Protein AF-A0A8E1C0C0-F1 (afdb_monomer_lite)

Sequence (103 aa):
MQAVTEKVFKQNDRATTDASNQHSSASDNNNGWFKRKRLAEFHPLTEEDADLLQLRSNREFNLSFINQLLLKLAEQYPDHHFCNKKVVMNYMTKALIHELRRK

Structure (mmCIF, N/CA/C/O backbone):
data_AF-A0A8E1C0C0-F1
#
_entry.id   AF-A0A8E1C0C0-F1
#
loop_
_atom_site.group_PDB
_atom_site.id
_atom_site.type_symbol
_atom_site.label_atom_id
_atom_site.label_alt_id
_atom_site.label_comp_id
_atom_site.label_asym_id
_atom_site.label_entity_id
_atom_site.label_seq_id
_atom_site.pdbx_PDB_ins_code
_atom_site.Cartn_x
_atom_site.Cartn_y
_atom_site.Cartn_z
_atom_site.occupancy
_atom_site.B_iso_or_equiv
_atom_site.auth_seq_id
_atom_site.auth_comp_id
_atom_site.auth_asym_id
_atom_site.auth_atom_id
_atom_site.pdbx_PDB_model_num
ATOM 1 N N . MET A 1 1 ? 0.926 27.233 33.146 1.00 39.19 1 MET A N 1
ATOM 2 C CA . MET A 1 1 ? 1.711 25.982 33.102 1.00 39.19 1 MET A CA 1
ATOM 3 C C . MET A 1 1 ? 1.302 25.205 31.856 1.00 39.19 1 MET A C 1
ATOM 5 O O . MET A 1 1 ? 0.306 24.501 31.904 1.00 39.19 1 MET A O 1
ATOM 9 N N . GLN A 1 2 ? 1.978 25.394 30.722 1.00 36.72 2 GLN A N 1
ATOM 10 C CA . GLN A 1 2 ? 1.755 24.572 29.524 1.00 36.72 2 GLN A CA 1
ATOM 11 C C . GLN A 1 2 ? 3.026 23.753 29.304 1.00 36.72 2 GLN A C 1
ATOM 13 O O . GLN A 1 2 ? 4.059 24.296 28.924 1.00 36.72 2 GLN A O 1
ATOM 18 N N . ALA A 1 3 ? 2.967 22.472 29.665 1.00 44.66 3 ALA A N 1
ATOM 19 C CA . ALA A 1 3 ? 4.075 21.543 29.517 1.00 44.66 3 ALA A CA 1
ATOM 20 C C . ALA A 1 3 ? 3.974 20.842 28.155 1.00 44.66 3 ALA A C 1
ATOM 22 O O . ALA A 1 3 ? 3.050 20.075 27.891 1.00 44.66 3 ALA A O 1
ATOM 23 N N . VAL A 1 4 ? 4.947 21.176 27.310 1.00 45.41 4 VAL A N 1
ATOM 24 C CA . VAL A 1 4 ? 5.463 20.451 26.142 1.00 45.41 4 VAL A CA 1
ATOM 25 C C . VAL A 1 4 ? 5.284 18.932 26.221 1.00 45.41 4 VAL A C 1
ATOM 27 O O . VAL A 1 4 ? 5.675 18.304 2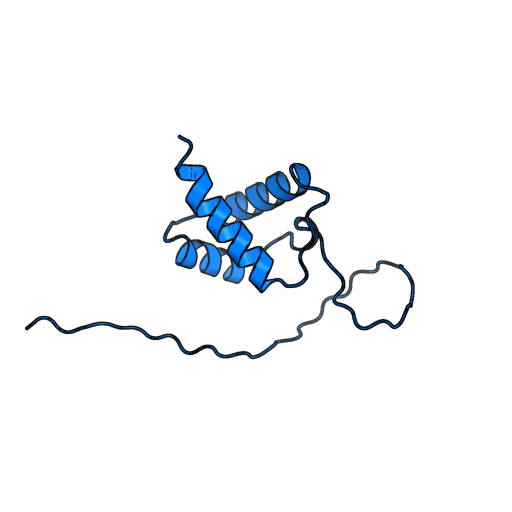7.201 1.00 45.41 4 VAL A O 1
ATOM 30 N N . THR A 1 5 ? 4.805 18.326 25.132 1.00 45.47 5 THR A N 1
ATOM 31 C CA . THR A 1 5 ? 5.033 16.899 24.856 1.00 45.47 5 THR A CA 1
ATOM 32 C C . THR A 1 5 ? 5.554 16.717 23.435 1.00 45.47 5 THR A C 1
ATOM 34 O O . THR A 1 5 ? 4.869 16.259 22.527 1.00 45.47 5 THR A O 1
ATOM 37 N N . GLU A 1 6 ? 6.828 17.059 23.252 1.00 47.91 6 GLU A N 1
ATOM 38 C CA . GLU A 1 6 ? 7.624 16.458 22.189 1.00 47.91 6 GLU A CA 1
ATOM 39 C C . GLU A 1 6 ? 7.849 14.982 22.539 1.00 47.91 6 GLU A C 1
ATOM 41 O O . GLU A 1 6 ? 8.620 14.647 23.438 1.00 47.91 6 GLU A O 1
ATOM 46 N N . LYS A 1 7 ? 7.169 14.071 21.840 1.00 46.34 7 LYS A N 1
ATOM 47 C CA . LYS A 1 7 ? 7.566 12.659 21.809 1.00 46.34 7 LYS A CA 1
ATOM 48 C C . LYS A 1 7 ? 8.402 12.417 20.560 1.00 46.34 7 LYS A C 1
ATOM 50 O O . LYS A 1 7 ? 7.918 11.966 19.527 1.00 46.34 7 LYS A O 1
ATOM 55 N N . VAL A 1 8 ? 9.688 12.734 20.693 1.00 46.69 8 VAL A N 1
ATOM 56 C CA . VAL A 1 8 ? 10.755 12.274 19.803 1.00 46.69 8 VAL A CA 1
ATOM 57 C C . VAL A 1 8 ? 10.839 10.751 19.919 1.00 46.69 8 VAL A C 1
ATOM 59 O O . VAL A 1 8 ? 11.347 10.223 20.909 1.00 46.69 8 VAL A O 1
ATOM 62 N N . PHE A 1 9 ? 10.341 10.027 18.917 1.00 46.56 9 PHE A N 1
ATOM 63 C CA . PHE A 1 9 ? 10.608 8.596 18.792 1.00 46.56 9 PHE A CA 1
ATOM 64 C C . PHE A 1 9 ? 11.864 8.376 17.952 1.00 46.56 9 PHE A C 1
ATOM 66 O O . PHE A 1 9 ? 11.905 8.630 16.749 1.00 46.56 9 PHE A O 1
ATOM 73 N N . LYS A 1 10 ? 12.902 7.912 18.652 1.00 38.38 10 LYS A N 1
ATOM 74 C CA . LYS A 1 10 ? 14.186 7.445 18.131 1.00 38.38 10 LYS A CA 1
ATOM 75 C C . LYS A 1 10 ? 13.981 6.457 16.978 1.00 38.38 10 LYS A C 1
ATOM 77 O O . LYS A 1 10 ? 13.293 5.450 17.134 1.00 38.38 10 LYS A O 1
ATOM 82 N N . GLN A 1 11 ? 14.644 6.720 15.853 1.00 44.88 11 GLN A N 1
ATOM 83 C CA . GLN A 1 11 ? 14.917 5.716 14.828 1.00 44.88 11 GLN A CA 1
ATOM 84 C C . GLN A 1 11 ? 15.706 4.567 15.461 1.00 44.88 11 GLN A C 1
ATOM 86 O O . GLN A 1 11 ? 16.824 4.759 15.931 1.00 44.88 11 GLN A O 1
ATOM 91 N N . ASN A 1 12 ? 15.111 3.379 15.472 1.00 45.41 12 ASN A N 1
ATOM 92 C CA . ASN A 1 12 ? 15.815 2.132 15.718 1.00 45.41 12 ASN A CA 1
ATOM 93 C C . ASN A 1 12 ? 15.754 1.323 14.421 1.00 45.41 12 ASN A C 1
ATOM 95 O O . ASN A 1 12 ? 14.741 0.701 14.105 1.00 45.41 12 ASN A O 1
ATOM 99 N N . ASP A 1 13 ? 16.830 1.390 13.642 1.00 46.47 13 ASP A N 1
ATOM 100 C CA . ASP A 1 13 ? 17.081 0.465 12.548 1.00 46.47 13 ASP A CA 1
ATOM 101 C C . ASP A 1 13 ? 17.488 -0.884 13.148 1.00 46.47 13 ASP A C 1
ATOM 103 O O . ASP A 1 13 ? 18.638 -1.103 13.524 1.00 46.47 13 ASP A O 1
ATOM 107 N N . ARG A 1 14 ? 16.531 -1.806 13.244 1.00 40.28 14 ARG A N 1
ATOM 108 C CA . ARG A 1 14 ? 16.812 -3.234 13.384 1.00 40.28 14 ARG A CA 1
ATOM 109 C C . ARG A 1 14 ? 15.982 -3.985 12.357 1.00 40.28 14 ARG A C 1
ATOM 111 O O . ARG A 1 14 ? 14.763 -4.064 12.455 1.00 40.28 14 ARG A O 1
ATOM 118 N N . ALA A 1 15 ? 16.675 -4.462 11.328 1.00 47.72 15 ALA A N 1
ATOM 119 C CA . ALA A 1 15 ? 16.149 -5.431 10.389 1.00 47.72 15 ALA A CA 1
ATOM 120 C C . ALA A 1 15 ? 15.877 -6.731 11.153 1.00 47.72 15 ALA A C 1
ATOM 122 O O . ALA A 1 15 ? 16.812 -7.352 11.656 1.00 47.72 15 ALA A O 1
ATOM 123 N N . THR A 1 16 ? 14.611 -7.124 11.236 1.00 37.56 16 THR A N 1
ATOM 124 C CA . THR A 1 16 ? 14.230 -8.476 11.636 1.00 37.56 16 THR A CA 1
ATOM 125 C C . THR A 1 16 ? 13.921 -9.234 10.356 1.00 37.56 16 THR A C 1
ATOM 127 O O . THR A 1 16 ? 12.927 -8.980 9.678 1.00 37.56 16 THR A O 1
ATOM 130 N N . THR A 1 17 ? 14.855 -10.096 9.974 1.00 49.22 17 THR A N 1
ATOM 131 C CA . THR A 1 17 ? 14.618 -11.215 9.069 1.00 49.22 17 THR A CA 1
ATOM 132 C C . THR A 1 17 ? 13.656 -12.169 9.757 1.00 49.22 17 THR A C 1
ATOM 134 O O . THR A 1 17 ? 14.019 -12.719 10.793 1.00 49.22 17 THR A O 1
ATOM 137 N N . ASP A 1 18 ? 12.479 -12.388 9.180 1.00 37.75 18 ASP A N 1
ATOM 138 C CA . ASP A 1 18 ? 11.695 -13.572 9.507 1.00 37.75 18 ASP A CA 1
ATOM 139 C C . ASP A 1 18 ? 11.159 -14.229 8.237 1.00 37.75 18 ASP A C 1
ATOM 141 O O . ASP A 1 18 ? 10.779 -13.567 7.266 1.00 37.75 18 ASP A O 1
ATOM 145 N N . ALA A 1 19 ? 11.285 -15.548 8.221 1.00 46.12 19 ALA A N 1
ATOM 146 C CA . ALA A 1 19 ? 11.226 -16.398 7.051 1.00 46.12 19 ALA A CA 1
ATOM 147 C C . ALA A 1 19 ? 9.816 -16.953 6.838 1.00 46.12 19 ALA A C 1
ATOM 149 O O . ALA A 1 19 ? 9.196 -17.477 7.760 1.00 46.12 19 ALA A O 1
ATOM 150 N N . SER A 1 20 ? 9.340 -16.961 5.592 1.00 43.62 20 SER A N 1
ATOM 151 C CA . SER A 1 20 ? 8.404 -17.996 5.137 1.00 43.62 20 SER A CA 1
ATOM 152 C C . SER A 1 20 ? 8.542 -18.212 3.632 1.00 43.62 20 SER A C 1
ATOM 154 O O . SER A 1 20 ? 8.439 -17.291 2.827 1.00 43.62 20 SER A O 1
ATOM 156 N N . ASN A 1 21 ? 8.830 -19.461 3.287 1.00 53.19 21 ASN A N 1
ATOM 157 C CA . ASN A 1 21 ? 9.075 -20.006 1.959 1.00 53.19 21 ASN A CA 1
ATOM 158 C C . ASN A 1 21 ? 7.863 -19.838 1.031 1.00 53.19 21 ASN A C 1
ATOM 160 O O . ASN A 1 21 ? 6.828 -20.431 1.323 1.00 53.19 21 ASN A O 1
ATOM 164 N N . GLN A 1 22 ? 8.016 -19.179 -0.124 1.00 47.41 22 GLN A N 1
ATOM 165 C CA . GLN A 1 22 ? 7.208 -19.480 -1.312 1.00 47.41 22 GLN A CA 1
ATOM 166 C C . GLN A 1 22 ? 8.058 -19.406 -2.589 1.00 47.41 22 GLN A C 1
ATOM 168 O O . GLN A 1 22 ? 8.772 -18.445 -2.862 1.00 47.41 22 GLN A O 1
ATOM 173 N N . HIS A 1 23 ? 7.995 -20.516 -3.317 1.00 50.78 23 HIS A N 1
ATOM 174 C CA . HIS A 1 23 ? 8.694 -20.871 -4.543 1.00 50.78 23 HIS A CA 1
ATOM 175 C C . HIS A 1 23 ? 8.416 -19.856 -5.660 1.00 50.78 23 HIS A C 1
ATOM 177 O O . HIS A 1 23 ? 7.264 -19.641 -6.026 1.00 50.78 23 HIS A O 1
ATOM 183 N N . SER A 1 24 ? 9.456 -19.265 -6.245 1.00 45.97 24 SER A N 1
ATOM 184 C CA . SER A 1 24 ? 9.381 -18.636 -7.569 1.00 45.97 24 SER A CA 1
ATOM 185 C C . SER A 1 24 ? 10.767 -18.630 -8.200 1.00 45.97 24 SER A C 1
ATOM 187 O O . SER A 1 24 ? 11.654 -17.860 -7.834 1.00 45.97 24 SER A O 1
ATOM 189 N N . SER A 1 25 ? 10.940 -19.552 -9.135 1.00 56.47 25 SER A N 1
ATOM 190 C CA . SER A 1 25 ? 12.087 -19.722 -10.013 1.00 56.47 25 SER A CA 1
ATOM 191 C C . SER A 1 25 ? 12.247 -18.481 -10.891 1.00 56.47 25 SER A C 1
ATOM 193 O O . SER A 1 25 ? 11.446 -18.264 -11.795 1.00 56.47 25 SER A O 1
ATOM 195 N N . ALA A 1 26 ? 13.272 -17.665 -10.649 1.00 47.28 26 ALA A N 1
ATOM 196 C CA . ALA A 1 26 ? 13.735 -16.677 -11.621 1.00 47.28 26 ALA A CA 1
ATOM 197 C C . ALA A 1 26 ? 15.183 -16.254 -11.328 1.00 47.28 26 ALA A C 1
ATOM 199 O O . ALA A 1 26 ? 15.438 -15.440 -10.443 1.00 47.28 26 ALA A O 1
ATOM 200 N N . SER A 1 27 ? 16.080 -16.838 -12.126 1.00 45.06 27 SER A N 1
ATOM 201 C CA . SER A 1 27 ? 17.427 -16.401 -12.509 1.00 45.06 27 SER A CA 1
ATOM 202 C C . SER A 1 27 ? 18.368 -15.912 -11.404 1.00 45.06 27 SER A C 1
ATOM 204 O O . SER A 1 27 ? 18.289 -14.782 -10.924 1.00 45.06 27 SER A O 1
ATOM 206 N N . ASP A 1 28 ? 19.369 -16.744 -11.127 1.00 53.62 28 ASP A N 1
ATOM 207 C CA . ASP A 1 28 ? 20.647 -16.319 -10.575 1.00 53.62 28 ASP A CA 1
ATOM 208 C C . ASP A 1 28 ? 21.335 -15.338 -11.530 1.00 53.62 28 ASP A C 1
ATOM 210 O O . ASP A 1 28 ? 21.804 -15.694 -12.610 1.00 53.62 28 ASP A O 1
ATOM 214 N N . ASN A 1 29 ? 21.419 -14.081 -11.122 1.00 49.94 29 ASN A N 1
ATOM 215 C CA . ASN A 1 29 ? 22.415 -13.142 -11.609 1.00 49.94 29 ASN A CA 1
ATOM 216 C C . ASN A 1 29 ? 22.820 -12.217 -10.459 1.00 49.94 29 ASN A C 1
ATOM 218 O O . ASN A 1 29 ? 22.121 -11.281 -10.075 1.00 49.94 29 ASN A O 1
ATOM 222 N N . ASN A 1 30 ? 23.988 -12.533 -9.901 1.00 51.88 30 ASN A N 1
ATOM 223 C CA . ASN A 1 30 ? 24.709 -11.753 -8.909 1.00 51.88 30 ASN A CA 1
ATOM 224 C C . ASN A 1 30 ? 25.048 -10.355 -9.454 1.00 51.88 30 ASN A C 1
ATOM 226 O O . ASN A 1 30 ? 26.130 -10.127 -9.981 1.00 51.88 30 ASN A O 1
ATOM 230 N N . ASN A 1 31 ? 24.121 -9.414 -9.292 1.00 49.19 31 ASN A N 1
ATOM 231 C CA . ASN A 1 31 ? 24.399 -7.987 -9.199 1.00 49.19 31 ASN A CA 1
ATOM 232 C C . ASN A 1 31 ? 23.541 -7.453 -8.049 1.00 49.19 31 ASN A C 1
ATOM 234 O O . ASN A 1 31 ? 22.316 -7.425 -8.141 1.00 49.19 31 ASN A O 1
ATOM 238 N N . GLY A 1 32 ? 24.179 -7.078 -6.937 1.00 53.09 32 GLY A N 1
ATOM 239 C CA . GLY A 1 32 ? 23.549 -6.596 -5.700 1.00 53.09 32 GLY A CA 1
ATOM 240 C C . GLY A 1 32 ? 22.903 -5.210 -5.824 1.00 53.09 32 GLY A C 1
ATOM 241 O O . GLY A 1 32 ? 23.150 -4.330 -5.007 1.00 53.09 32 GLY A O 1
ATOM 242 N N . TRP A 1 33 ? 22.089 -5.001 -6.856 1.00 51.59 33 TRP A N 1
ATOM 243 C CA . TRP A 1 33 ? 21.335 -3.787 -7.134 1.00 51.59 33 TRP A CA 1
ATOM 244 C C . TRP A 1 33 ? 19.867 -4.069 -6.813 1.00 51.59 33 TRP A C 1
ATOM 246 O O . TRP A 1 33 ? 19.176 -4.705 -7.601 1.00 51.59 33 TRP A O 1
ATOM 256 N N . PHE A 1 34 ? 19.442 -3.684 -5.606 1.00 57.59 34 PHE A N 1
ATOM 257 C CA . PHE A 1 34 ? 18.109 -3.864 -5.005 1.00 57.59 34 PHE A CA 1
ATOM 258 C C . PHE A 1 34 ? 17.027 -4.387 -5.966 1.00 57.59 34 PHE A C 1
ATOM 260 O O . PHE A 1 34 ? 16.552 -3.642 -6.829 1.00 57.59 34 PHE A O 1
ATOM 267 N N . LYS A 1 35 ? 16.612 -5.654 -5.792 1.00 70.06 35 LYS A N 1
ATOM 268 C CA . LYS A 1 35 ? 15.462 -6.226 -6.509 1.00 70.06 35 LYS A CA 1
ATOM 269 C C . LYS A 1 35 ? 14.263 -5.304 -6.289 1.00 70.06 35 LYS A C 1
ATOM 271 O O . LYS A 1 35 ? 13.761 -5.197 -5.170 1.00 70.06 35 LYS A O 1
ATOM 276 N N . ARG A 1 36 ? 13.853 -4.589 -7.338 1.00 82.50 36 ARG A N 1
ATOM 277 C CA . ARG A 1 36 ? 12.700 -3.693 -7.268 1.00 82.50 36 ARG A CA 1
ATOM 278 C C . ARG A 1 36 ? 11.445 -4.551 -7.285 1.00 82.50 36 ARG A C 1
ATOM 280 O O . ARG A 1 36 ? 11.276 -5.356 -8.194 1.00 82.50 36 ARG A O 1
ATOM 287 N N . LYS A 1 37 ? 10.593 -4.360 -6.289 1.00 84.62 37 LYS A N 1
ATOM 288 C CA . LYS A 1 37 ? 9.345 -5.099 -6.120 1.00 84.62 37 LYS A CA 1
ATOM 289 C C . LYS A 1 37 ? 8.163 -4.236 -6.525 1.00 84.62 37 LYS A C 1
ATOM 291 O O . LYS A 1 37 ? 8.169 -3.023 -6.282 1.00 84.62 37 LYS A O 1
ATOM 296 N N . ARG A 1 38 ? 7.153 -4.839 -7.139 1.00 86.81 38 ARG A N 1
ATOM 297 C CA . ARG A 1 38 ? 5.885 -4.161 -7.444 1.00 86.81 38 ARG A CA 1
ATOM 298 C C . ARG A 1 38 ? 5.054 -3.970 -6.186 1.00 86.81 38 ARG A C 1
ATOM 300 O O . ARG A 1 38 ? 5.224 -4.696 -5.213 1.00 86.81 38 ARG A O 1
ATOM 307 N N . LEU A 1 39 ? 4.118 -3.023 -6.220 1.00 85.62 39 LEU A N 1
ATOM 308 C CA . LEU A 1 39 ? 3.236 -2.744 -5.083 1.00 85.62 39 LEU A CA 1
ATOM 309 C C . LEU A 1 39 ? 2.427 -3.991 -4.664 1.00 85.62 39 LEU A C 1
ATOM 311 O O . LEU A 1 39 ? 2.341 -4.286 -3.477 1.00 85.62 39 LEU A O 1
ATOM 315 N N . ALA A 1 40 ? 1.937 -4.768 -5.639 1.00 86.44 40 ALA A N 1
ATOM 316 C CA . ALA A 1 40 ? 1.211 -6.021 -5.408 1.00 86.44 40 ALA A CA 1
ATOM 317 C C . ALA A 1 40 ? 2.030 -7.090 -4.662 1.00 86.44 40 ALA A C 1
ATOM 319 O O . ALA A 1 40 ? 1.456 -7.901 -3.946 1.00 86.44 40 ALA A O 1
ATOM 320 N N . GLU A 1 41 ? 3.363 -7.081 -4.769 1.00 87.62 41 GLU A N 1
ATOM 321 C CA . GLU A 1 41 ? 4.224 -8.035 -4.048 1.00 87.62 41 GLU A CA 1
ATOM 322 C C . GLU A 1 41 ? 4.293 -7.757 -2.540 1.00 87.62 41 GLU A C 1
ATOM 324 O O . GLU A 1 41 ? 4.810 -8.576 -1.783 1.00 87.62 41 GLU A O 1
ATOM 329 N N . PHE A 1 42 ? 3.806 -6.596 -2.095 1.00 85.88 42 PHE A N 1
ATOM 330 C CA . PHE A 1 42 ? 3.686 -6.255 -0.679 1.00 85.88 42 PHE A CA 1
ATOM 331 C C . PHE A 1 42 ? 2.305 -6.615 -0.107 1.00 85.88 42 PHE A C 1
ATOM 333 O O . PHE A 1 42 ? 2.037 -6.293 1.046 1.00 85.88 42 PHE A O 1
ATOM 340 N N . HIS A 1 43 ? 1.426 -7.252 -0.889 1.00 86.56 43 HIS A N 1
ATOM 341 C CA . HIS A 1 43 ? 0.120 -7.717 -0.430 1.00 86.56 43 HIS A CA 1
ATOM 342 C C . HIS A 1 43 ? 0.179 -9.173 0.079 1.00 86.56 43 HIS A C 1
ATOM 344 O O . HIS A 1 43 ? 0.800 -10.008 -0.582 1.00 86.56 43 HIS A O 1
ATOM 350 N N . PRO A 1 44 ? -0.530 -9.518 1.171 1.00 89.50 44 PRO A N 1
ATOM 351 C CA . PRO A 1 44 ? -1.244 -8.623 2.084 1.00 89.50 44 PRO A CA 1
ATOM 352 C C . PRO A 1 44 ? -0.303 -7.895 3.050 1.00 89.50 44 PRO A C 1
ATOM 354 O O . PRO A 1 44 ? 0.743 -8.414 3.435 1.00 89.50 44 PRO A O 1
ATOM 357 N N . LEU A 1 45 ? -0.701 -6.690 3.462 1.00 88.62 45 LEU A N 1
ATOM 358 C CA . LEU A 1 45 ? -0.041 -5.987 4.559 1.00 88.62 45 LEU A CA 1
ATOM 359 C C . LEU A 1 45 ? -0.394 -6.638 5.897 1.00 88.62 45 LEU A C 1
ATOM 361 O O . LEU A 1 45 ? -1.512 -7.131 6.070 1.00 88.62 45 LEU A O 1
ATOM 365 N N . THR A 1 46 ? 0.554 -6.609 6.835 1.00 90.56 46 THR A N 1
ATOM 366 C CA . THR A 1 46 ? 0.323 -7.076 8.206 1.00 90.56 46 THR A CA 1
ATOM 367 C C . THR A 1 46 ? -0.451 -6.033 9.015 1.00 90.56 46 THR A C 1
ATOM 369 O O . THR A 1 46 ? -0.572 -4.872 8.610 1.00 90.56 46 THR A O 1
ATOM 372 N N . GLU A 1 47 ? -0.991 -6.439 10.161 1.00 89.81 47 GLU A N 1
ATOM 373 C CA . GLU A 1 47 ? -1.738 -5.540 11.045 1.00 89.81 47 GLU A CA 1
ATOM 374 C C . GLU A 1 47 ? -0.845 -4.404 11.571 1.00 89.81 47 GLU A C 1
ATOM 376 O O . GLU A 1 47 ? -1.238 -3.241 11.542 1.00 89.81 47 GLU A O 1
ATOM 381 N N . GLU A 1 48 ? 0.420 -4.696 11.885 1.00 91.00 48 GLU A N 1
ATOM 382 C CA . GLU A 1 48 ? 1.391 -3.697 12.346 1.00 91.00 48 GLU A CA 1
ATOM 383 C C . GLU A 1 48 ? 1.706 -2.649 11.269 1.00 91.00 48 GLU A C 1
ATOM 385 O O . GLU A 1 48 ? 1.894 -1.465 11.563 1.00 91.00 48 GLU A O 1
ATOM 390 N N . ASP A 1 49 ? 1.767 -3.071 10.002 1.00 90.06 49 ASP A N 1
ATOM 391 C CA . ASP A 1 49 ? 1.949 -2.157 8.876 1.00 90.06 49 ASP A CA 1
ATOM 392 C C . ASP A 1 49 ? 0.729 -1.243 8.705 1.00 90.06 49 ASP A C 1
ATOM 394 O O . ASP A 1 49 ? 0.877 -0.049 8.424 1.00 90.06 49 ASP A O 1
ATOM 398 N N . ALA A 1 50 ? -0.477 -1.789 8.876 1.00 89.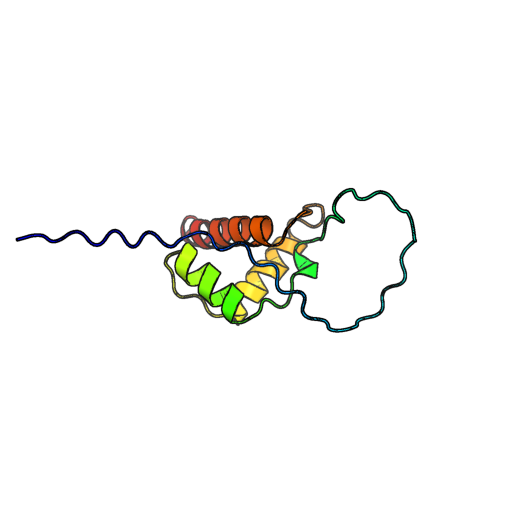94 50 ALA A N 1
ATOM 399 C CA . ALA A 1 50 ? -1.713 -1.025 8.806 1.00 89.94 50 ALA A CA 1
ATOM 400 C C . ALA A 1 50 ? -1.819 -0.012 9.950 1.00 89.94 50 ALA A C 1
ATOM 402 O O . ALA A 1 50 ? -2.130 1.150 9.690 1.00 89.94 50 ALA A O 1
ATOM 403 N N . ASP A 1 51 ? -1.482 -0.395 11.179 1.00 90.88 51 ASP A N 1
ATOM 404 C CA . ASP A 1 51 ? -1.426 0.512 12.330 1.00 90.88 51 ASP A CA 1
ATOM 405 C C . ASP A 1 51 ? -0.425 1.646 12.105 1.00 90.88 51 ASP A C 1
ATOM 407 O O . ASP A 1 51 ? -0.713 2.821 12.359 1.00 90.88 51 ASP A O 1
ATOM 411 N N . LEU A 1 52 ? 0.740 1.326 11.536 1.00 91.88 52 LEU A N 1
ATOM 412 C CA . LEU A 1 52 ? 1.732 2.331 11.176 1.00 91.88 52 LEU A CA 1
ATOM 413 C C . LEU A 1 52 ? 1.198 3.306 10.115 1.00 91.88 52 LEU A C 1
ATOM 415 O O . LEU A 1 52 ? 1.460 4.509 10.202 1.00 91.88 52 LEU A O 1
ATOM 419 N N . LEU A 1 53 ? 0.468 2.816 9.110 1.00 91.25 53 LEU A N 1
ATOM 420 C CA . LEU A 1 53 ? -0.147 3.649 8.071 1.00 91.25 53 LEU A CA 1
ATOM 421 C C . LEU A 1 53 ? -1.266 4.534 8.631 1.00 91.25 53 LEU A C 1
ATOM 423 O O . LEU A 1 53 ? -1.347 5.710 8.264 1.00 91.25 53 LEU A O 1
ATOM 427 N N . GLN A 1 54 ? -2.086 4.013 9.541 1.00 90.25 54 GLN A N 1
ATOM 428 C CA . GLN A 1 54 ? -3.123 4.774 10.241 1.00 90.25 54 GLN A CA 1
ATOM 429 C C . GLN A 1 54 ? -2.514 5.909 11.065 1.00 90.25 54 GLN A C 1
ATOM 431 O O . GLN A 1 54 ? -2.875 7.076 10.892 1.00 90.25 54 GLN A O 1
ATOM 436 N N . LEU A 1 55 ? -1.492 5.598 11.867 1.00 89.69 55 LEU A N 1
ATOM 437 C CA . LEU A 1 55 ? -0.777 6.585 12.672 1.00 89.69 55 LEU A CA 1
ATOM 438 C C . LEU A 1 55 ? -0.128 7.672 11.802 1.00 89.69 55 LEU A C 1
ATOM 440 O O . LEU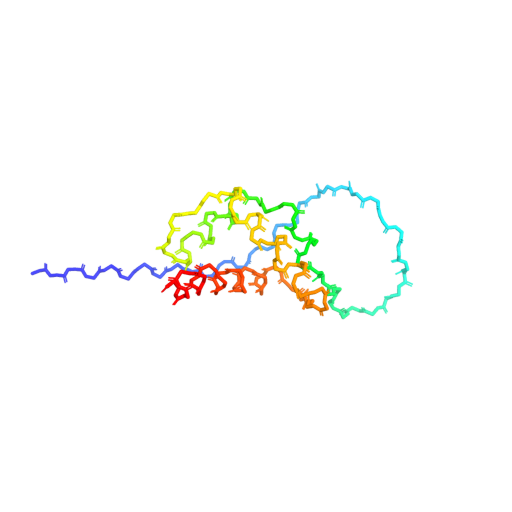 A 1 55 ? -0.244 8.860 12.094 1.00 89.69 55 LEU A O 1
ATOM 444 N N . ARG A 1 56 ? 0.533 7.287 10.702 1.00 88.81 56 ARG A N 1
ATOM 445 C CA . ARG A 1 56 ? 1.205 8.231 9.789 1.00 88.81 56 ARG A CA 1
ATOM 446 C C . ARG A 1 56 ? 0.238 9.100 8.995 1.00 88.81 56 ARG A C 1
ATOM 448 O O . ARG A 1 56 ? 0.576 10.233 8.659 1.00 88.81 56 ARG A O 1
ATOM 455 N N . SER A 1 57 ? -0.930 8.567 8.657 1.00 86.12 57 SER A N 1
ATOM 456 C CA . SER A 1 57 ? -1.980 9.313 7.959 1.00 86.12 57 SER A CA 1
ATOM 457 C C . SER A 1 57 ? -2.883 10.104 8.910 1.00 86.12 57 SER A C 1
ATOM 459 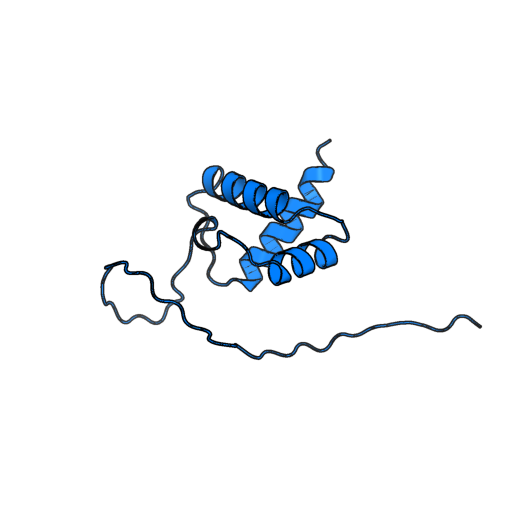O O . SER A 1 57 ? -3.680 10.916 8.437 1.00 86.12 57 SER A O 1
ATOM 461 N N . ASN A 1 58 ? -2.722 9.906 10.227 1.00 86.44 58 ASN A N 1
ATOM 462 C CA . ASN A 1 58 ? -3.550 10.460 11.297 1.00 86.44 58 ASN A CA 1
ATOM 463 C C . ASN A 1 58 ? -5.048 10.186 11.078 1.00 86.44 58 ASN A C 1
ATOM 465 O O . ASN A 1 58 ? -5.887 11.081 11.210 1.00 86.44 58 ASN A O 1
ATOM 469 N N . ARG A 1 59 ? -5.368 8.963 10.642 1.00 81.75 59 ARG A N 1
ATOM 470 C CA . ARG A 1 59 ? -6.718 8.529 10.276 1.00 81.75 59 ARG A CA 1
ATOM 471 C C . ARG A 1 59 ? -6.912 7.055 10.587 1.00 81.75 59 ARG A C 1
ATOM 473 O O . ARG A 1 59 ? -6.017 6.248 10.361 1.00 81.75 59 ARG A O 1
ATOM 480 N N . GLU A 1 60 ? -8.114 6.726 11.033 1.00 85.62 60 GLU A N 1
ATOM 481 C CA . GLU A 1 60 ? -8.533 5.347 11.252 1.00 85.62 60 GLU A CA 1
ATOM 482 C C . GLU A 1 60 ? -8.967 4.733 9.919 1.00 85.62 60 GLU A C 1
ATOM 484 O O . GLU A 1 60 ? -9.886 5.216 9.251 1.00 85.62 60 GLU A O 1
ATOM 489 N N . PHE A 1 61 ? -8.276 3.675 9.508 1.00 83.62 61 PHE A N 1
ATOM 490 C CA . PHE A 1 61 ? -8.559 2.936 8.284 1.00 83.62 61 PHE A CA 1
ATOM 491 C C . PHE A 1 61 ? -8.586 1.448 8.595 1.00 83.62 61 PHE A C 1
ATOM 493 O O . PHE A 1 61 ? -7.713 0.929 9.280 1.00 83.62 61 PHE A O 1
ATOM 500 N N . ASN A 1 62 ? -9.554 0.734 8.029 1.00 88.00 62 ASN A N 1
ATOM 501 C CA . ASN A 1 62 ? -9.611 -0.714 8.173 1.00 88.00 62 ASN A CA 1
ATOM 502 C C . ASN A 1 62 ? -8.469 -1.383 7.377 1.00 88.00 62 ASN A C 1
ATOM 504 O O . ASN A 1 62 ? -8.204 -0.994 6.236 1.00 88.00 62 ASN A O 1
ATOM 508 N N . LEU A 1 63 ? -7.847 -2.431 7.929 1.00 89.88 63 LEU A N 1
ATOM 509 C CA . LEU A 1 63 ? -6.845 -3.256 7.240 1.00 89.88 63 LEU A CA 1
ATOM 510 C C . LEU A 1 63 ? -7.331 -3.734 5.859 1.00 89.88 63 LEU A C 1
ATOM 512 O O . LEU A 1 63 ? -6.594 -3.657 4.875 1.00 89.88 63 LEU A O 1
ATOM 516 N N . SER A 1 64 ? -8.595 -4.158 5.755 1.00 91.06 64 SER A N 1
ATOM 517 C CA . SER A 1 64 ? -9.227 -4.542 4.486 1.00 91.06 64 SER A CA 1
ATOM 518 C C . SER A 1 64 ? -9.220 -3.395 3.476 1.00 91.06 64 SER A C 1
ATOM 520 O O . SER A 1 64 ? -8.923 -3.609 2.303 1.00 91.06 64 SER A O 1
ATOM 522 N N . PHE A 1 65 ? -9.529 -2.174 3.918 1.00 90.06 65 PHE A N 1
ATOM 523 C CA . PHE A 1 65 ? -9.543 -0.997 3.050 1.00 90.06 65 PHE A CA 1
ATOM 524 C C . PHE A 1 65 ? -8.135 -0.659 2.552 1.00 90.06 65 PHE A C 1
ATOM 526 O O . PHE A 1 65 ? -7.943 -0.421 1.361 1.00 90.06 65 PHE A O 1
ATOM 533 N N . ILE A 1 66 ? -7.138 -0.687 3.440 1.00 90.44 66 ILE A N 1
ATOM 534 C CA . ILE A 1 66 ? -5.739 -0.423 3.079 1.00 90.44 66 ILE A CA 1
ATOM 535 C C . ILE A 1 66 ? -5.248 -1.458 2.056 1.00 90.44 66 ILE A C 1
ATOM 537 O O . ILE A 1 66 ? -4.619 -1.093 1.062 1.00 90.44 66 ILE A O 1
ATOM 541 N N . ASN A 1 67 ? -5.573 -2.736 2.259 1.00 91.31 67 ASN A N 1
ATOM 542 C CA . ASN A 1 67 ? -5.216 -3.811 1.337 1.00 91.31 67 ASN A CA 1
ATOM 543 C C . ASN A 1 67 ? -5.899 -3.666 -0.033 1.00 91.31 67 ASN A C 1
ATOM 545 O O . ASN A 1 67 ? -5.244 -3.838 -1.060 1.00 91.31 67 ASN A O 1
ATOM 549 N N . GLN A 1 68 ? -7.181 -3.293 -0.071 1.00 91.31 68 GLN A N 1
ATOM 550 C CA . GLN A 1 68 ? -7.886 -3.001 -1.325 1.00 91.31 68 GLN A CA 1
ATOM 551 C C . GLN A 1 68 ? -7.288 -1.793 -2.055 1.00 91.31 68 GLN A C 1
ATOM 553 O O . GLN A 1 68 ? -7.106 -1.836 -3.271 1.00 91.31 68 GLN A O 1
ATOM 558 N N . LEU A 1 69 ? -6.938 -0.728 -1.327 1.00 90.25 69 LEU A N 1
ATOM 559 C CA . LEU A 1 69 ? -6.277 0.441 -1.905 1.00 90.25 69 LEU A CA 1
ATOM 560 C C . LEU A 1 69 ? -4.915 0.073 -2.503 1.00 90.25 69 LEU A C 1
ATOM 562 O O . LEU A 1 69 ? -4.587 0.536 -3.593 1.00 90.25 69 LEU A O 1
ATOM 566 N N . LEU A 1 70 ? -4.139 -0.772 -1.818 1.00 90.69 70 LEU A N 1
ATOM 567 C CA . LEU A 1 70 ? -2.858 -1.259 -2.324 1.00 90.69 70 LEU A CA 1
ATOM 568 C C . LEU A 1 70 ? -3.043 -1.990 -3.658 1.00 90.69 70 LEU A C 1
ATOM 570 O O . LEU A 1 70 ? -2.343 -1.673 -4.617 1.00 90.69 70 LEU A O 1
ATOM 574 N N . LEU A 1 71 ? -4.003 -2.915 -3.747 1.00 91.12 71 LEU A N 1
ATOM 575 C CA . LEU A 1 71 ? -4.290 -3.634 -4.993 1.00 91.12 71 LEU A CA 1
ATOM 576 C C . LEU A 1 71 ? -4.710 -2.681 -6.116 1.00 91.12 71 LEU A C 1
ATOM 578 O O . LEU A 1 71 ? -4.135 -2.723 -7.201 1.00 91.12 71 LEU A O 1
ATOM 582 N N . LYS A 1 72 ? -5.617 -1.741 -5.831 1.00 90.81 72 LYS A N 1
ATOM 583 C CA . LYS A 1 72 ? -6.056 -0.730 -6.802 1.00 90.81 72 LYS A CA 1
ATOM 584 C C . LYS A 1 72 ? -4.892 0.115 -7.331 1.00 90.81 72 LYS A C 1
ATOM 586 O O . LYS A 1 72 ? -4.812 0.384 -8.526 1.00 90.81 72 LYS A O 1
ATOM 591 N N . LEU A 1 73 ? -3.975 0.536 -6.458 1.00 88.88 73 LEU A N 1
ATOM 592 C CA . LEU A 1 73 ? -2.786 1.296 -6.857 1.00 88.88 73 LEU A CA 1
ATOM 593 C C . LEU A 1 73 ? -1.809 0.441 -7.671 1.00 88.88 73 LEU A C 1
ATOM 595 O O . LEU A 1 73 ? -1.185 0.955 -8.598 1.00 88.88 73 LEU A O 1
ATOM 599 N N . ALA A 1 74 ? -1.687 -0.847 -7.348 1.00 88.00 74 ALA A N 1
ATOM 600 C CA . ALA A 1 74 ? -0.864 -1.780 -8.107 1.00 88.00 74 ALA A CA 1
ATOM 601 C C . ALA A 1 74 ? -1.401 -1.997 -9.530 1.00 88.00 74 ALA A C 1
ATOM 603 O O . ALA A 1 74 ? -0.616 -2.061 -10.472 1.00 88.00 74 ALA A O 1
ATOM 604 N N . GLU A 1 75 ? -2.723 -2.067 -9.689 1.00 88.44 75 GLU A N 1
ATOM 605 C CA . GLU A 1 75 ? -3.389 -2.163 -10.993 1.00 88.44 75 GLU A CA 1
ATOM 606 C C . GLU A 1 75 ? -3.288 -0.861 -11.791 1.00 88.44 75 GLU A C 1
ATOM 608 O O . GLU A 1 75 ? -3.051 -0.887 -12.996 1.00 88.44 75 GLU A O 1
ATOM 613 N N . GLN A 1 76 ? -3.444 0.286 -11.125 1.00 88.19 76 GLN A N 1
ATOM 614 C CA . GLN A 1 76 ? -3.391 1.594 -11.775 1.00 88.19 76 GLN A CA 1
ATOM 615 C C . GLN A 1 76 ? -1.974 1.966 -12.236 1.00 88.19 76 GLN A C 1
ATOM 617 O O . GLN A 1 76 ? -1.818 2.670 -13.234 1.00 88.19 76 GLN A O 1
ATOM 622 N N . TYR A 1 77 ? -0.945 1.507 -11.519 1.00 86.75 77 TYR A N 1
ATOM 623 C CA . TYR A 1 77 ? 0.457 1.818 -11.801 1.00 86.75 77 TYR A CA 1
ATOM 624 C C . TYR A 1 77 ? 1.326 0.545 -11.833 1.00 86.75 77 TYR A C 1
ATOM 626 O O . TYR A 1 77 ? 2.207 0.379 -10.983 1.00 86.75 77 TYR A O 1
ATOM 634 N N . PRO A 1 78 ? 1.132 -0.347 -12.825 1.00 81.50 78 PRO A N 1
ATOM 635 C CA . PRO A 1 78 ? 1.802 -1.652 -12.877 1.00 81.50 78 PRO A CA 1
ATOM 636 C C . PRO A 1 78 ? 3.319 -1.547 -13.097 1.00 81.50 78 PRO A C 1
ATOM 638 O O . PRO A 1 78 ? 4.075 -2.418 -12.663 1.00 81.50 78 PRO A O 1
ATOM 641 N N . ASP A 1 79 ? 3.772 -0.457 -13.720 1.00 83.06 79 ASP A N 1
ATOM 642 C CA . ASP A 1 79 ? 5.188 -0.178 -13.981 1.00 83.06 79 ASP A CA 1
ATOM 643 C C . ASP A 1 79 ? 5.887 0.535 -12.816 1.00 83.06 79 ASP A C 1
ATOM 645 O O . ASP A 1 79 ? 7.084 0.846 -12.883 1.00 83.06 79 ASP A O 1
ATOM 649 N N . HIS A 1 80 ? 5.170 0.814 -11.725 1.00 82.81 80 HIS A N 1
ATOM 650 C CA . HIS A 1 80 ? 5.745 1.479 -10.569 1.00 82.81 80 HIS A CA 1
ATOM 651 C C . HIS A 1 80 ? 6.381 0.459 -9.620 1.00 82.81 80 HIS A C 1
ATOM 653 O O . HIS A 1 80 ? 5.713 -0.379 -9.013 1.00 82.81 80 HIS A O 1
ATOM 659 N N . HIS A 1 81 ? 7.707 0.540 -9.498 1.00 85.81 81 HIS A N 1
ATOM 660 C CA . HIS A 1 81 ? 8.497 -0.405 -8.719 1.00 85.81 81 HIS A CA 1
ATOM 661 C C . HIS A 1 81 ? 9.183 0.288 -7.545 1.00 85.81 81 HIS A C 1
ATOM 663 O O . HIS A 1 81 ? 9.690 1.406 -7.659 1.00 85.81 81 HIS A O 1
ATOM 669 N N . PHE A 1 82 ? 9.269 -0.421 -6.426 1.00 86.06 82 PHE A N 1
ATOM 670 C CA . PHE A 1 82 ? 9.826 0.077 -5.180 1.00 86.06 82 PHE A CA 1
ATOM 671 C C . PHE A 1 82 ? 11.052 -0.730 -4.783 1.00 86.06 82 PHE A C 1
ATOM 673 O O . PHE A 1 82 ? 11.036 -1.958 -4.774 1.00 86.06 82 PHE A O 1
ATOM 680 N N . CYS A 1 83 ? 12.121 -0.036 -4.399 1.00 84.31 83 CYS A N 1
ATOM 681 C CA . CYS A 1 83 ? 13.333 -0.697 -3.920 1.00 84.31 83 CYS A CA 1
ATOM 682 C C . CYS A 1 83 ? 13.188 -1.207 -2.478 1.00 84.31 83 CYS A C 1
ATOM 684 O O . CYS A 1 83 ? 13.870 -2.149 -2.102 1.00 84.31 83 CYS A O 1
ATOM 686 N N . ASN A 1 84 ? 12.334 -0.571 -1.661 1.00 84.50 84 ASN A N 1
ATOM 687 C CA . ASN A 1 84 ? 12.263 -0.799 -0.216 1.00 84.50 84 ASN A CA 1
ATOM 688 C C . ASN A 1 84 ? 10.837 -0.656 0.335 1.00 84.50 84 ASN A C 1
ATOM 690 O O . ASN A 1 84 ? 10.115 0.271 -0.040 1.00 84.50 84 ASN A O 1
ATOM 694 N N . LYS A 1 85 ? 10.497 -1.470 1.346 1.00 85.88 85 LYS A N 1
ATOM 695 C CA . LYS A 1 85 ? 9.215 -1.403 2.080 1.00 85.88 85 LYS A CA 1
ATOM 696 C C . LYS A 1 85 ? 8.961 -0.021 2.699 1.00 85.88 85 LYS A C 1
ATOM 698 O O . LYS A 1 85 ? 7.851 0.489 2.629 1.00 85.88 85 LYS A O 1
ATOM 703 N N . LYS A 1 86 ? 9.997 0.655 3.218 1.00 88.50 86 LYS A N 1
ATOM 704 C CA . LYS A 1 86 ? 9.884 2.030 3.757 1.00 88.50 86 LYS A CA 1
ATOM 705 C C . LYS A 1 86 ? 9.339 3.030 2.718 1.00 88.50 86 LYS A C 1
ATOM 707 O O . LYS A 1 86 ? 8.545 3.903 3.065 1.00 88.50 86 LYS A O 1
ATOM 712 N N . VAL A 1 87 ? 9.744 2.899 1.448 1.00 88.81 87 VAL A N 1
ATOM 713 C CA . VAL A 1 87 ? 9.280 3.779 0.359 1.00 88.81 87 VAL A CA 1
ATOM 714 C C . VAL A 1 87 ? 7.824 3.472 0.016 1.00 88.81 87 VAL A C 1
ATOM 716 O O . VAL A 1 87 ? 7.039 4.405 -0.138 1.00 88.81 87 VAL A O 1
ATOM 719 N N . VAL A 1 88 ? 7.451 2.187 -0.008 1.00 89.00 88 VAL A N 1
ATOM 720 C CA . VAL A 1 88 ? 6.057 1.742 -0.173 1.00 89.00 88 VAL A CA 1
ATOM 721 C C . VAL A 1 88 ? 5.170 2.334 0.919 1.00 89.00 88 VAL A C 1
ATOM 723 O O . VAL A 1 88 ? 4.150 2.936 0.609 1.00 89.00 88 VAL A O 1
ATOM 726 N N . MET A 1 89 ? 5.585 2.264 2.187 1.00 90.88 89 MET A N 1
ATOM 727 C CA . MET A 1 89 ? 4.800 2.817 3.297 1.00 90.88 89 MET A CA 1
ATOM 728 C C . MET A 1 89 ? 4.594 4.326 3.179 1.00 90.88 89 MET A C 1
ATOM 730 O O . MET A 1 89 ? 3.496 4.824 3.418 1.00 90.88 89 MET A O 1
ATOM 734 N N . ASN A 1 90 ? 5.621 5.074 2.771 1.00 90.88 90 ASN A N 1
ATOM 735 C CA . ASN A 1 90 ? 5.485 6.512 2.539 1.00 90.88 90 ASN A CA 1
ATOM 736 C C . ASN A 1 90 ? 4.546 6.817 1.360 1.00 90.88 90 ASN A C 1
ATOM 738 O O . ASN A 1 90 ? 3.734 7.737 1.434 1.00 90.88 90 ASN A O 1
ATOM 742 N N . TYR A 1 91 ? 4.640 6.033 0.285 1.00 91.38 91 TYR A N 1
ATOM 743 C CA . TYR A 1 91 ? 3.757 6.147 -0.872 1.00 91.38 91 TYR A CA 1
ATOM 744 C C . TYR A 1 91 ? 2.295 5.873 -0.493 1.00 91.38 91 TYR A C 1
ATOM 746 O O . TYR A 1 91 ? 1.433 6.710 -0.754 1.00 91.38 91 TYR A O 1
ATOM 754 N N . MET A 1 92 ? 2.034 4.772 0.219 1.00 90.56 92 MET A N 1
ATOM 755 C CA . MET A 1 92 ? 0.709 4.412 0.734 1.00 90.56 92 MET A CA 1
ATOM 756 C C . MET A 1 92 ? 0.163 5.471 1.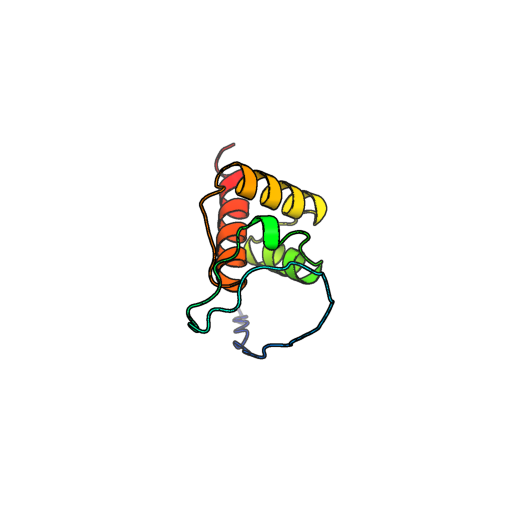694 1.00 90.56 92 MET A C 1
ATOM 758 O O . MET A 1 92 ? -0.988 5.873 1.567 1.00 90.56 92 MET A O 1
ATOM 762 N N . THR A 1 93 ? 0.992 5.999 2.600 1.00 91.88 93 THR A N 1
ATOM 763 C CA . THR A 1 93 ? 0.594 7.091 3.508 1.00 91.88 93 THR A CA 1
ATOM 764 C C . THR A 1 93 ? 0.127 8.3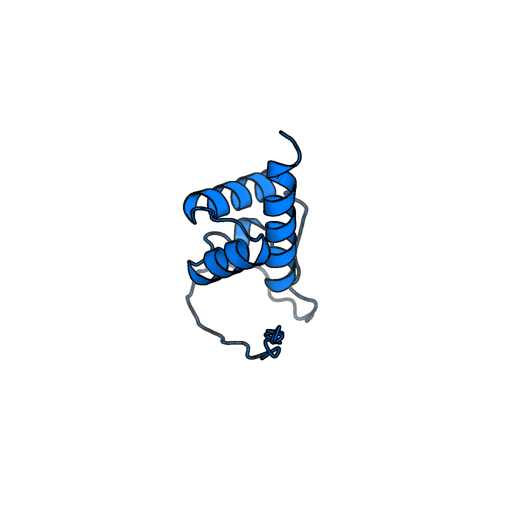14 2.715 1.00 91.88 93 THR A C 1
ATOM 766 O O . THR A 1 93 ? -0.929 8.875 3.001 1.00 91.88 93 THR A O 1
ATOM 769 N N . LYS A 1 94 ? 0.882 8.725 1.686 1.00 90.38 94 LYS A N 1
ATOM 770 C CA . LYS A 1 94 ? 0.490 9.842 0.816 1.00 90.38 94 LYS A CA 1
ATOM 771 C C . LYS A 1 94 ? -0.818 9.547 0.090 1.00 90.38 94 LYS A C 1
ATOM 773 O O . LYS A 1 94 ? -1.693 10.408 0.084 1.00 90.38 94 LYS A O 1
ATOM 778 N N . ALA A 1 95 ? -0.974 8.352 -0.476 1.00 88.56 95 ALA A N 1
ATOM 779 C CA . ALA A 1 95 ? -2.214 7.948 -1.132 1.00 88.56 95 ALA A CA 1
ATOM 780 C C . ALA A 1 95 ? -3.413 8.030 -0.169 1.00 88.56 95 ALA A C 1
ATOM 782 O O . ALA A 1 95 ? -4.419 8.644 -0.505 1.00 88.56 95 ALA A O 1
ATOM 783 N N . LEU A 1 96 ? -3.272 7.532 1.063 1.00 87.56 96 LEU A N 1
ATOM 784 C CA . LEU A 1 96 ? -4.301 7.592 2.108 1.00 87.56 96 LEU A CA 1
ATOM 785 C C . LEU A 1 96 ? -4.640 9.027 2.550 1.00 87.56 96 LEU A C 1
ATOM 787 O O . LEU A 1 96 ? -5.802 9.359 2.799 1.00 87.56 96 LEU A O 1
ATOM 791 N N . ILE A 1 97 ? -3.642 9.911 2.638 1.00 86.81 97 ILE A N 1
ATOM 792 C CA . ILE A 1 97 ? -3.866 11.330 2.945 1.00 86.81 97 ILE A CA 1
ATOM 793 C C . ILE A 1 97 ? -4.625 12.008 1.794 1.00 86.81 97 ILE A C 1
ATOM 795 O O . ILE A 1 97 ? -5.593 12.738 2.042 1.00 86.81 97 ILE A O 1
ATOM 799 N N . HIS A 1 98 ? -4.201 11.760 0.550 1.00 80.56 98 HIS A N 1
ATOM 800 C CA . HIS A 1 98 ? -4.709 12.428 -0.647 1.00 80.56 98 HIS A CA 1
ATOM 801 C C . HIS A 1 98 ? -6.047 11.887 -1.162 1.00 80.56 98 HIS A C 1
ATOM 803 O O . HIS A 1 98 ? -6.805 12.684 -1.715 1.00 80.56 98 HIS A O 1
ATOM 809 N N . GLU A 1 99 ? -6.388 10.612 -0.949 1.00 65.62 99 GLU A N 1
ATOM 810 C CA . GLU A 1 99 ? -7.670 10.057 -1.420 1.00 65.62 99 GLU A CA 1
ATOM 811 C C . GLU A 1 99 ? -8.893 10.714 -0.773 1.00 65.62 99 GLU A C 1
ATOM 813 O O . GLU A 1 99 ? -9.969 10.762 -1.355 1.00 65.62 99 GLU A O 1
ATOM 818 N N . LEU A 1 100 ? -8.732 11.317 0.403 1.00 56.44 100 LEU A N 1
ATOM 819 C CA . LEU A 1 100 ? -9.794 12.095 1.053 1.00 56.44 100 LEU A CA 1
ATOM 820 C C . LEU A 1 100 ? -9.751 13.588 0.711 1.00 56.44 100 LEU A C 1
ATOM 822 O O . LEU A 1 100 ? -10.585 14.341 1.201 1.00 56.44 100 LEU A O 1
ATOM 826 N N . ARG A 1 101 ? -8.777 14.038 -0.089 1.00 53.59 101 ARG A N 1
ATOM 827 C CA . ARG A 1 101 ? -8.675 15.436 -0.533 1.00 53.59 101 ARG A CA 1
ATOM 828 C C . ARG A 1 101 ? -9.335 15.670 -1.896 1.00 53.59 101 ARG A C 1
ATOM 830 O O . ARG A 1 101 ? -9.573 16.819 -2.242 1.00 53.59 101 ARG A O 1
ATOM 837 N N . ARG A 1 102 ? -9.624 14.606 -2.655 1.00 46.41 102 ARG A N 1
ATOM 838 C CA . ARG A 1 102 ? -10.426 14.638 -3.893 1.00 46.41 102 ARG A CA 1
ATOM 839 C C . ARG A 1 102 ? -11.845 14.096 -3.662 1.00 46.41 102 ARG A C 1
ATOM 841 O O . ARG A 1 102 ? -12.293 13.211 -4.384 1.00 46.41 102 ARG A O 1
ATOM 848 N N . LYS A 1 103 ? -12.528 14.620 -2.644 1.00 40.72 103 LYS A N 1
ATOM 849 C CA . LYS A 1 103 ? -13.990 14.561 -2.541 1.00 40.72 103 LYS A CA 1
ATOM 850 C C . LYS A 1 103 ? -14.556 15.953 -2.753 1.00 40.72 103 LYS A C 1
ATOM 852 O O . LYS A 1 103 ? -13.905 16.902 -2.263 1.00 40.72 103 LYS A O 1
#

Organism: NCBI:txid1462938

Secondary structure (DSSP, 8-state):
--------------------------------S--PEEGGGGPSPPHHHHHHHHHHHTS---HHHHHHHHHHHHHH-TT-EES-HHHHHHHHHHHHHHHTT--

pLDDT: mean 72.51, std 20.08, range [36.72, 91.88]

Radius of gyration: 16.89 Å; chains: 1; bounding box: 39×47×47 Å

Foldseek 3Di:
DDDDDDPPDDDDDDDDDDDDDDDDDDDDDPDPDQDWAQLCVCPPPDPVLQVVLCVLLVHDDDSVRLRVVSVVVCVVCVVDTHRDPVVSSVVSSVCSNCVVVVD